Protein AF-A0A4Q2Z417-F1 (afdb_monomer)

Radius of gyration: 34.93 Å; Cα contacts (8 Å, |Δi|>4): 39; chains: 1; bounding box: 68×32×87 Å

Solvent-accessible surface area (backbone atoms only — not comparable to full-atom values): 8819 Å² total; per-residue (Å²): 134,80,89,73,55,73,67,58,52,53,51,51,39,47,51,50,49,53,50,52,53,52,53,34,52,73,72,67,52,80,53,69,66,56,58,48,51,62,69,72,38,91,69,53,49,65,62,57,52,52,52,48,53,50,53,50,52,54,51,51,55,51,51,53,53,52,52,53,52,49,50,54,51,52,52,52,50,52,52,52,50,52,50,52,50,52,50,51,50,54,50,51,54,50,30,58,76,67,73,44,64,61,49,82,52,100,90,49,74,51,65,72,74,81,74,76,83,77,84,79,77,89,47,76,87,77,53,64,71,92,74,62,80,87,78,79,75,68,78,77,75,76,119

Sequence (143 aa):
MGYENPKEDMMQEAEGVGTLLQNLAAMGITCPELIQASIESETNFVEIVEAQLKAAGEVEAMIDGLDEYTKSLGERKKRFKKMVDQIREGIAEALARAEKKSLVTAFGTVSTGKAAARLNVVSESNVPEQYFGMTLNTDELKR

Structure (mmCIF, N/CA/C/O backbone):
data_AF-A0A4Q2Z417-F1
#
_entry.id   AF-A0A4Q2Z417-F1
#
loop_
_atom_site.group_PDB
_atom_site.id
_atom_site.type_symbol
_atom_site.label_atom_id
_atom_site.label_alt_id
_atom_site.label_comp_id
_atom_site.label_asym_id
_atom_site.label_entity_id
_atom_site.label_seq_id
_atom_site.pdbx_PDB_ins_code
_atom_site.Cartn_x
_atom_site.Cartn_y
_atom_site.Cartn_z
_atom_site.occupancy
_atom_site.B_iso_or_equiv
_atom_site.auth_seq_id
_atom_site.auth_comp_id
_atom_site.auth_asym_id
_atom_site.auth_atom_id
_atom_site.pdbx_PDB_model_num
ATOM 1 N N . MET A 1 1 ? -32.738 17.679 40.861 1.00 42.41 1 MET A N 1
ATOM 2 C CA . MET A 1 1 ? -33.347 17.015 39.692 1.00 42.41 1 MET A CA 1
ATOM 3 C C . MET A 1 1 ? -32.798 15.601 39.727 1.00 42.41 1 MET A C 1
ATOM 5 O O . MET A 1 1 ? -31.587 15.499 39.699 1.00 42.41 1 MET A O 1
ATOM 9 N N . GLY A 1 2 ? -33.655 14.600 39.972 1.00 45.81 2 GLY A N 1
ATOM 10 C CA . GLY A 1 2 ? -33.330 13.162 40.002 1.00 45.81 2 GLY A CA 1
ATOM 11 C C . GLY A 1 2 ? -32.292 12.714 41.035 1.00 45.81 2 GLY A C 1
ATOM 12 O O . GLY A 1 2 ? -31.108 12.731 40.745 1.00 45.81 2 GLY A O 1
ATOM 13 N N . TYR A 1 3 ? -32.720 12.276 42.223 1.00 46.12 3 TYR A N 1
ATOM 14 C CA . TYR A 1 3 ? -31.901 11.323 42.980 1.00 46.12 3 TYR A CA 1
ATOM 15 C C . TYR A 1 3 ? -32.164 9.954 42.350 1.00 46.12 3 TYR A C 1
ATOM 17 O O . TYR A 1 3 ? -33.141 9.296 42.707 1.00 46.12 3 TYR A O 1
ATOM 25 N N . GLU A 1 4 ? -31.372 9.602 41.339 1.00 58.03 4 GLU A N 1
ATOM 26 C CA . GLU A 1 4 ? -31.320 8.241 40.804 1.00 58.03 4 GLU A CA 1
ATOM 27 C C . GLU A 1 4 ? -30.851 7.300 41.921 1.00 58.03 4 GLU A C 1
ATOM 29 O O . GLU A 1 4 ? -30.067 7.666 42.802 1.00 58.03 4 GLU A O 1
ATOM 34 N N . ASN A 1 5 ? -31.478 6.130 41.992 1.00 66.50 5 ASN A N 1
ATOM 35 C CA . ASN A 1 5 ? -31.298 5.185 43.079 1.00 66.50 5 ASN A CA 1
ATOM 36 C C . ASN A 1 5 ? -29.904 4.547 42.942 1.00 66.50 5 ASN A C 1
ATOM 38 O O . ASN A 1 5 ? -29.694 3.804 41.986 1.00 66.50 5 ASN A O 1
ATOM 42 N N . PRO A 1 6 ? -28.970 4.740 43.894 1.00 64.44 6 PRO A N 1
ATOM 43 C CA . PRO A 1 6 ? -27.571 4.321 43.735 1.00 64.44 6 PRO A CA 1
ATOM 44 C C . PRO A 1 6 ? -27.386 2.824 43.451 1.00 64.44 6 PRO A C 1
ATOM 46 O O . PRO A 1 6 ? -26.374 2.405 42.905 1.00 64.44 6 PRO A O 1
ATOM 49 N N . LYS A 1 7 ? -28.364 1.996 43.838 1.00 62.72 7 LYS A N 1
ATOM 50 C CA . LYS A 1 7 ? -28.358 0.555 43.566 1.00 62.72 7 LYS A CA 1
ATOM 51 C C . LYS A 1 7 ? -28.775 0.204 42.140 1.00 62.72 7 LYS A C 1
ATOM 53 O O . LYS A 1 7 ? -28.323 -0.818 41.643 1.00 62.72 7 LYS A O 1
ATOM 58 N N . GLU A 1 8 ? -29.651 0.994 41.522 1.00 68.75 8 GLU A N 1
ATOM 59 C CA . GLU A 1 8 ? -30.052 0.789 40.125 1.00 68.75 8 GLU A CA 1
ATOM 60 C C . GLU A 1 8 ? -28.913 1.188 39.182 1.00 68.75 8 GLU A C 1
ATOM 62 O O . GLU A 1 8 ? -28.611 0.412 38.281 1.00 68.75 8 GLU A O 1
ATOM 67 N N . ASP A 1 9 ? -28.209 2.293 39.457 1.00 70.31 9 ASP A N 1
ATOM 68 C CA . ASP A 1 9 ? -27.035 2.720 38.676 1.00 70.31 9 ASP A CA 1
ATOM 69 C C . ASP A 1 9 ? -25.914 1.677 38.712 1.00 70.31 9 ASP A C 1
ATOM 71 O O . ASP A 1 9 ? -25.438 1.242 37.668 1.00 70.31 9 ASP A O 1
ATOM 75 N N . MET A 1 10 ? -25.558 1.175 39.900 1.00 71.00 10 MET A N 1
ATOM 76 C CA . MET A 1 10 ? -24.546 0.117 40.026 1.00 71.00 10 MET A CA 1
ATOM 77 C C . MET A 1 10 ? -24.934 -1.169 39.279 1.00 71.00 10 MET A C 1
ATOM 79 O O . MET A 1 10 ? -24.071 -1.857 38.735 1.00 71.00 10 MET A O 1
ATOM 83 N N . MET A 1 11 ? -26.224 -1.522 39.256 1.00 74.44 11 MET A N 1
ATOM 84 C CA . MET A 1 11 ? -26.695 -2.719 38.554 1.00 74.44 11 MET A CA 1
ATOM 85 C C . MET A 1 11 ? -26.641 -2.530 37.032 1.00 74.44 11 MET A C 1
ATOM 87 O O . MET A 1 11 ? -26.231 -3.444 36.319 1.00 74.44 11 MET A O 1
ATOM 91 N N . GLN A 1 12 ? -26.990 -1.336 36.541 1.00 77.38 12 GLN A N 1
ATOM 92 C CA . GLN A 1 12 ? -26.888 -0.977 35.123 1.00 77.38 12 GLN A CA 1
ATOM 93 C C . GLN A 1 12 ? -25.432 -0.905 34.648 1.00 77.38 12 GLN A C 1
ATOM 95 O O . GLN A 1 12 ? -25.108 -1.402 33.570 1.00 77.38 12 GLN A O 1
ATOM 100 N N . GLU A 1 13 ? -24.537 -0.342 35.459 1.00 76.12 13 GLU A N 1
ATOM 101 C CA . GLU A 1 13 ? -23.099 -0.303 35.185 1.00 76.12 13 GLU A CA 1
ATOM 102 C C . GLU A 1 13 ? -22.501 -1.715 35.113 1.00 76.12 13 GLU A C 1
ATOM 104 O O . GLU A 1 13 ? -21.766 -2.027 34.172 1.00 76.12 13 GLU A O 1
ATOM 109 N N . ALA A 1 14 ? -22.882 -2.607 36.035 1.00 73.94 14 ALA A N 1
ATOM 110 C CA . ALA A 1 14 ? -22.472 -4.012 36.014 1.00 73.94 14 ALA A CA 1
ATOM 111 C C . ALA A 1 14 ? -22.937 -4.741 34.739 1.00 73.94 14 ALA A C 1
ATOM 113 O O . ALA A 1 14 ? -22.156 -5.459 34.104 1.00 73.94 14 ALA A O 1
ATOM 114 N N . GLU A 1 15 ? -24.195 -4.542 34.333 1.00 78.38 15 GLU A N 1
ATOM 115 C CA . GLU A 1 15 ? -24.737 -5.088 33.082 1.00 78.38 15 GLU A CA 1
ATOM 116 C C . GLU A 1 15 ? -24.009 -4.526 31.849 1.00 78.38 15 GLU A C 1
ATOM 118 O O . GLU A 1 15 ? -23.720 -5.264 30.897 1.00 78.38 15 GLU A O 1
ATOM 123 N N . GLY A 1 16 ? -23.646 -3.241 31.880 1.00 78.62 16 GLY A N 1
ATOM 124 C CA . GLY A 1 16 ? -22.867 -2.571 30.841 1.00 78.62 16 GLY A CA 1
ATOM 125 C C . GLY A 1 16 ? -21.474 -3.177 30.657 1.00 78.62 16 GLY A C 1
ATOM 126 O O . GLY A 1 16 ? -21.095 -3.513 29.531 1.00 78.62 16 GLY A O 1
ATOM 127 N N . VAL A 1 17 ? -20.732 -3.393 31.750 1.00 76.38 17 VAL A N 1
ATOM 128 C CA . VAL A 1 17 ? -19.421 -4.072 31.718 1.00 76.38 17 VAL A CA 1
ATOM 129 C C . VAL A 1 17 ? -19.562 -5.503 31.199 1.00 76.38 17 VAL A C 1
ATOM 131 O O . VAL A 1 17 ? -18.798 -5.926 30.329 1.00 76.38 17 VAL A O 1
ATOM 134 N N . GLY A 1 18 ? -20.559 -6.249 31.686 1.00 76.19 18 GLY A N 1
ATOM 135 C CA . GLY A 1 18 ? -20.809 -7.620 31.239 1.00 76.19 18 GLY A CA 1
ATOM 136 C C . GLY A 1 18 ? -21.061 -7.703 29.731 1.00 76.19 18 GLY A C 1
ATOM 137 O O . GLY A 1 18 ? -20.489 -8.553 29.046 1.00 76.19 18 GLY A O 1
ATOM 138 N N . THR A 1 19 ? -21.853 -6.772 29.199 1.00 84.19 19 THR A N 1
ATOM 139 C CA . THR A 1 19 ? -22.135 -6.662 27.761 1.00 84.19 19 THR A CA 1
ATOM 140 C C . THR A 1 19 ? -20.878 -6.302 26.966 1.00 84.19 19 THR A C 1
ATOM 142 O O . THR A 1 19 ? -20.613 -6.896 25.920 1.00 84.19 19 THR A O 1
ATOM 145 N N . LEU A 1 20 ? -20.063 -5.368 27.467 1.00 79.06 20 LEU A N 1
ATOM 146 C CA . LEU A 1 20 ? -18.796 -4.983 26.845 1.00 79.06 20 LEU A CA 1
ATOM 147 C C . LEU A 1 20 ? -17.839 -6.178 26.738 1.00 79.06 20 LEU A C 1
ATOM 149 O O . LEU A 1 20 ? -17.322 -6.453 25.656 1.00 79.06 20 LEU A O 1
ATOM 153 N N . LEU A 1 21 ? -17.651 -6.929 27.825 1.00 78.69 21 LEU A N 1
ATOM 154 C CA . LEU A 1 21 ? -16.771 -8.099 27.850 1.00 78.69 21 LEU A CA 1
ATOM 155 C C . LEU A 1 21 ? -17.252 -9.208 26.906 1.00 78.69 21 LEU A C 1
ATOM 157 O O . LEU A 1 21 ? -16.441 -9.799 26.192 1.00 78.69 21 LEU A O 1
ATOM 161 N N . GLN A 1 22 ? -18.562 -9.469 26.853 1.00 82.69 22 GLN A N 1
ATOM 162 C CA . GLN A 1 22 ? -19.136 -10.432 25.907 1.00 82.69 22 GLN A CA 1
ATOM 163 C C . GLN A 1 22 ? -18.899 -10.013 24.453 1.00 82.69 22 GLN A C 1
ATOM 165 O O . GLN A 1 22 ? -18.515 -10.843 23.628 1.00 82.69 22 GLN A O 1
ATOM 170 N N . ASN A 1 23 ? -19.075 -8.727 24.146 1.00 83.69 23 ASN A N 1
ATOM 171 C CA . ASN A 1 23 ? -18.836 -8.192 22.809 1.00 83.69 23 ASN A CA 1
ATOM 172 C C . ASN A 1 23 ? -17.357 -8.294 22.411 1.00 83.69 23 ASN A C 1
ATOM 174 O O . ASN A 1 23 ? -17.054 -8.722 21.298 1.00 83.69 23 ASN A O 1
ATOM 178 N N . LEU A 1 24 ? -16.433 -7.968 23.320 1.00 79.56 24 LEU A N 1
ATOM 179 C CA . LEU A 1 24 ? -14.993 -8.099 23.078 1.00 79.56 24 LEU A CA 1
ATOM 180 C C . LEU A 1 24 ? -14.585 -9.562 22.853 1.00 79.56 24 LEU A C 1
ATOM 182 O O . LEU A 1 24 ? -13.867 -9.864 21.896 1.00 79.56 24 LEU A O 1
ATOM 186 N N . ALA A 1 25 ? -15.113 -10.484 23.662 1.00 79.06 25 ALA A N 1
ATOM 187 C CA . ALA A 1 25 ? -14.886 -11.916 23.491 1.00 79.06 25 ALA A CA 1
ATOM 188 C C . ALA A 1 25 ? -15.429 -12.431 22.145 1.00 79.06 25 ALA A C 1
ATOM 190 O O . ALA A 1 25 ? -14.755 -13.207 21.468 1.00 79.06 25 ALA A O 1
ATOM 191 N N . ALA A 1 26 ? -16.607 -11.964 21.715 1.00 83.12 26 ALA A N 1
ATOM 192 C CA . ALA A 1 26 ? -17.188 -12.315 20.418 1.00 83.12 26 ALA A CA 1
ATOM 193 C C . ALA A 1 26 ? -16.352 -11.805 19.228 1.00 83.12 26 ALA A C 1
ATOM 195 O O . ALA A 1 26 ? -16.315 -12.450 18.181 1.00 83.12 26 ALA A O 1
ATOM 196 N N . MET A 1 27 ? -15.646 -10.683 19.394 1.00 79.88 27 MET A N 1
ATOM 197 C CA . MET A 1 27 ? -14.702 -10.150 18.402 1.00 79.88 27 MET A CA 1
ATOM 198 C C . MET A 1 27 ? -13.325 -10.835 18.447 1.00 79.88 27 MET A C 1
ATOM 200 O O . MET A 1 27 ? -12.451 -10.502 17.649 1.00 79.88 27 MET A O 1
ATOM 204 N N . GLY A 1 28 ? -13.115 -11.793 19.359 1.00 76.25 28 GLY A N 1
ATOM 205 C CA . GLY A 1 28 ? -11.831 -12.471 19.550 1.00 76.25 28 GLY A CA 1
ATOM 206 C C . GLY A 1 28 ? -10.762 -11.594 20.209 1.00 76.25 28 GLY A C 1
ATOM 207 O O . GLY A 1 28 ? -9.585 -11.951 20.197 1.00 76.25 28 GLY A O 1
ATOM 208 N N . ILE A 1 29 ? -11.155 -10.455 20.785 1.00 71.88 29 ILE A N 1
ATOM 209 C CA . ILE A 1 29 ? -10.265 -9.547 21.504 1.00 71.88 29 ILE A CA 1
ATOM 210 C C . ILE A 1 29 ? -10.164 -10.059 22.942 1.00 71.88 29 ILE A C 1
ATOM 212 O O . ILE A 1 29 ? -10.943 -9.694 23.820 1.00 71.88 29 ILE A O 1
ATOM 216 N N . THR A 1 30 ? -9.217 -10.961 23.183 1.00 62.75 30 THR A N 1
ATOM 217 C CA . THR A 1 30 ? -8.866 -11.396 24.537 1.00 62.75 30 THR A CA 1
ATOM 218 C C . THR A 1 30 ? -7.791 -10.465 25.078 1.00 62.75 30 THR A C 1
ATOM 220 O O . THR A 1 30 ? -6.617 -10.663 24.778 1.00 62.75 30 THR A O 1
ATOM 223 N N . CYS A 1 31 ? -8.181 -9.450 25.846 1.00 60.97 31 CYS A N 1
ATOM 224 C CA . CYS A 1 31 ? -7.251 -8.615 26.608 1.00 60.97 31 CYS A CA 1
ATOM 225 C C . CYS A 1 31 ? -7.176 -9.152 28.045 1.00 60.97 31 CYS A C 1
ATOM 227 O O . CYS A 1 31 ? -8.115 -8.935 28.819 1.00 60.97 31 CYS A O 1
ATOM 229 N N . PRO A 1 32 ? -6.103 -9.871 28.423 1.00 64.94 32 PRO A N 1
ATOM 230 C CA . PRO A 1 32 ? -5.939 -10.388 29.778 1.00 64.94 32 PRO A CA 1
ATOM 231 C C . PRO A 1 32 ? -5.954 -9.269 30.826 1.00 64.94 32 PRO A C 1
ATOM 233 O O . PRO A 1 32 ? -6.488 -9.464 31.914 1.00 64.94 32 PRO A O 1
ATOM 236 N N . GLU A 1 33 ? -5.444 -8.083 30.479 1.00 63.66 33 GLU A N 1
ATOM 237 C CA . GLU A 1 33 ? -5.426 -6.915 31.362 1.00 63.66 33 GLU A CA 1
ATOM 238 C C . GLU A 1 33 ? -6.838 -6.404 31.686 1.00 63.66 33 GLU A C 1
ATOM 240 O O . GLU A 1 33 ? -7.085 -5.972 32.809 1.00 63.66 33 GLU A O 1
ATOM 245 N N . LEU A 1 34 ? -7.787 -6.504 30.745 1.00 61.62 34 LEU A N 1
ATOM 246 C CA . LEU A 1 34 ? -9.183 -6.101 30.965 1.00 61.62 34 LEU A CA 1
ATOM 247 C C . LEU A 1 34 ? -9.910 -7.076 31.880 1.00 61.62 34 LEU A C 1
ATOM 249 O O . LEU A 1 34 ? -10.650 -6.652 32.762 1.00 61.62 34 LEU A O 1
ATOM 253 N N . ILE A 1 35 ? -9.686 -8.377 31.696 1.00 63.62 35 ILE A N 1
ATOM 254 C CA . ILE A 1 35 ? -10.259 -9.403 32.573 1.00 63.62 35 ILE A CA 1
ATOM 255 C C . ILE A 1 35 ? -9.732 -9.197 33.997 1.00 63.62 35 ILE A C 1
ATOM 257 O O . ILE A 1 35 ? -10.511 -9.237 34.943 1.00 63.62 35 ILE A O 1
ATOM 261 N N . GLN A 1 36 ? -8.441 -8.891 34.144 1.00 63.28 36 GLN A N 1
ATOM 262 C CA . GLN A 1 36 ? -7.826 -8.611 35.439 1.00 63.28 36 GLN A CA 1
ATOM 263 C C . GLN A 1 36 ? -8.391 -7.334 36.087 1.00 63.28 36 GLN A C 1
ATOM 265 O O . GLN A 1 36 ? -8.789 -7.372 37.248 1.00 63.28 36 GLN A O 1
ATOM 270 N N . ALA A 1 37 ? -8.509 -6.236 35.329 1.00 59.88 37 ALA A N 1
ATOM 271 C CA . ALA A 1 37 ? -9.079 -4.975 35.812 1.00 59.88 37 ALA A CA 1
ATOM 272 C C . ALA A 1 37 ? -10.561 -5.111 36.210 1.00 59.88 37 ALA A C 1
ATOM 274 O O . ALA A 1 37 ? -10.987 -4.532 37.203 1.00 59.88 37 ALA A O 1
ATOM 275 N N . SER A 1 38 ? -11.324 -5.933 35.481 1.00 60.59 38 SER A N 1
ATOM 276 C CA . SER A 1 38 ? -12.729 -6.246 35.790 1.00 60.59 38 SER A CA 1
ATOM 277 C C . SER A 1 38 ? -12.893 -7.106 37.049 1.00 60.59 38 SER A C 1
ATOM 279 O O . SER A 1 38 ? -13.964 -7.113 37.647 1.00 60.59 38 SER A O 1
ATOM 281 N N . ILE A 1 39 ? -11.866 -7.881 37.414 1.00 60.16 39 ILE A N 1
ATOM 282 C CA . ILE A 1 39 ? -11.859 -8.750 38.600 1.00 60.16 39 ILE A CA 1
ATOM 283 C C . ILE A 1 39 ? -11.380 -7.985 39.845 1.00 60.16 39 ILE A C 1
ATOM 285 O O . ILE A 1 39 ? -11.869 -8.256 40.939 1.00 60.16 39 ILE A O 1
ATOM 289 N N . GLU A 1 40 ? -10.424 -7.060 39.700 1.00 58.62 40 GLU A N 1
ATOM 290 C CA . GLU A 1 40 ? -9.862 -6.275 40.815 1.00 58.62 40 GLU A CA 1
ATOM 291 C C . GLU A 1 40 ? -10.680 -5.028 41.171 1.00 58.62 40 GLU A C 1
ATOM 293 O O . GLU A 1 40 ? -10.746 -4.661 42.345 1.00 58.62 40 GLU A O 1
ATOM 298 N N . SER A 1 41 ? -11.308 -4.379 40.188 1.00 54.16 41 SER A N 1
ATOM 299 C CA . SER A 1 41 ? -12.229 -3.267 40.419 1.00 54.16 41 SER A CA 1
ATOM 300 C C . SER A 1 41 ? -13.617 -3.869 40.598 1.00 54.16 41 SER A C 1
ATOM 302 O O . SER A 1 41 ? -14.190 -4.387 39.640 1.00 54.16 41 SER A O 1
ATOM 304 N N . GLU A 1 42 ? -14.161 -3.857 41.818 1.00 56.47 42 GLU A N 1
ATOM 305 C CA . GLU A 1 42 ? -15.584 -4.130 42.050 1.00 56.47 42 GLU A CA 1
ATOM 306 C C . GLU A 1 42 ? -16.421 -3.059 41.318 1.00 56.47 42 GLU A C 1
ATOM 308 O O . GLU A 1 42 ? -16.955 -2.133 41.914 1.00 56.47 42 GLU A O 1
ATOM 313 N N . THR A 1 43 ? -16.563 -3.212 40.002 1.00 61.84 43 THR A N 1
ATOM 314 C CA . THR A 1 43 ? -17.502 -2.500 39.131 1.00 61.84 43 THR A CA 1
ATOM 315 C C . THR A 1 43 ? -17.313 -0.979 39.020 1.00 61.84 43 THR A C 1
ATOM 317 O O . THR A 1 43 ? -18.289 -0.245 39.113 1.00 61.84 43 THR A O 1
ATOM 320 N N . ASN A 1 44 ? -16.108 -0.461 38.745 1.00 72.12 44 ASN A N 1
ATOM 321 C CA . ASN A 1 44 ? -16.009 0.912 38.226 1.00 72.12 44 ASN A CA 1
ATOM 322 C C . ASN A 1 44 ? -16.105 0.908 36.690 1.00 72.12 44 ASN A C 1
ATOM 324 O O . ASN A 1 44 ? -15.104 0.792 35.980 1.00 72.12 44 ASN A O 1
ATOM 328 N N . PHE A 1 45 ? -17.333 1.012 36.168 1.00 72.25 45 PHE A N 1
ATOM 329 C CA . PHE A 1 45 ? -17.615 1.056 34.725 1.00 72.25 45 PHE A CA 1
ATOM 330 C C . PHE A 1 45 ? -16.778 2.120 34.001 1.00 72.25 45 PHE A C 1
ATOM 332 O O . PHE A 1 45 ? -16.287 1.877 32.897 1.00 72.25 45 PHE A O 1
ATOM 339 N N . VAL A 1 46 ? -16.548 3.266 34.648 1.00 79.38 46 VAL A N 1
ATOM 340 C CA . VAL A 1 46 ? -15.762 4.370 34.087 1.00 79.38 46 VAL A CA 1
ATOM 341 C C . VAL A 1 46 ? -14.308 3.957 33.854 1.00 79.38 46 VAL A C 1
ATOM 34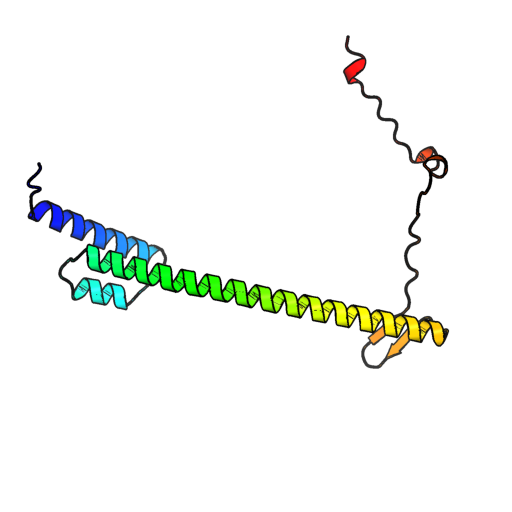3 O O . VAL A 1 46 ? -13.794 4.175 32.762 1.00 79.38 46 VAL A O 1
ATOM 346 N N . GLU A 1 47 ? -13.665 3.289 34.816 1.00 75.19 47 GLU A N 1
ATOM 347 C CA . GLU A 1 47 ? -12.266 2.84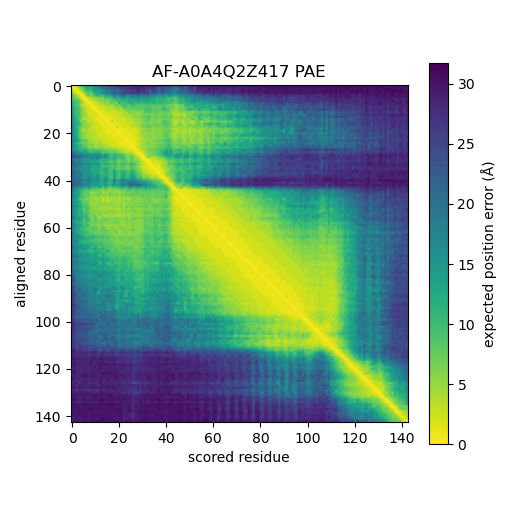1 34.688 1.00 75.19 47 GLU A CA 1
ATOM 348 C C . GLU A 1 47 ? -12.082 1.847 33.534 1.00 75.19 47 GLU A C 1
ATOM 350 O O . GLU A 1 47 ? -11.104 1.921 32.787 1.00 75.19 47 GLU A O 1
ATOM 355 N N . ILE A 1 48 ? -13.040 0.933 33.353 1.00 75.75 48 ILE A N 1
ATOM 356 C CA . ILE A 1 48 ? -12.995 -0.069 32.279 1.00 75.75 48 ILE A CA 1
ATOM 357 C C . ILE A 1 48 ? -13.169 0.601 30.912 1.00 75.75 48 ILE A C 1
ATOM 359 O O . ILE A 1 48 ? -12.441 0.289 29.966 1.00 75.75 48 ILE A O 1
ATOM 363 N N . VAL A 1 49 ? -14.102 1.549 30.799 1.00 81.31 49 VAL A N 1
ATOM 364 C CA . VAL A 1 49 ? -14.309 2.315 29.562 1.00 81.31 49 VAL A CA 1
ATOM 365 C C . VAL A 1 49 ? -13.095 3.194 29.248 1.00 81.31 49 VAL A C 1
ATOM 367 O O . VAL A 1 49 ? -12.665 3.238 28.096 1.00 81.31 49 VAL A O 1
ATOM 370 N N . GLU A 1 50 ? -12.494 3.844 30.245 1.00 82.88 50 GLU A N 1
ATOM 371 C CA . GLU A 1 50 ? -11.267 4.633 30.076 1.00 82.88 50 GLU A CA 1
ATOM 372 C C . GLU A 1 50 ? -10.092 3.772 29.601 1.00 82.88 50 GLU A C 1
ATOM 374 O O . GLU A 1 50 ? -9.381 4.155 28.665 1.00 82.88 50 GLU A O 1
ATOM 379 N N . ALA A 1 51 ? -9.912 2.583 30.184 1.00 80.19 51 ALA A N 1
ATOM 380 C CA . ALA A 1 51 ? -8.897 1.632 29.743 1.00 80.19 51 ALA A CA 1
ATOM 381 C C . ALA A 1 51 ? -9.121 1.206 28.282 1.00 80.19 51 ALA A C 1
ATOM 383 O O . ALA A 1 51 ? -8.168 1.162 27.500 1.00 80.19 51 ALA A O 1
ATOM 384 N N . GLN A 1 52 ? -10.375 0.964 27.885 1.00 79.25 52 GLN A N 1
ATOM 385 C CA . GLN A 1 52 ? -10.719 0.594 26.513 1.00 79.25 52 GLN A CA 1
ATOM 386 C C . GLN A 1 52 ? -10.482 1.739 25.521 1.00 79.25 52 GLN A C 1
ATOM 388 O O . GLN A 1 52 ? -9.962 1.508 24.429 1.00 79.25 52 GLN A O 1
ATOM 393 N N . LEU A 1 53 ? -10.830 2.974 25.891 1.00 86.19 53 LEU A N 1
ATOM 394 C CA . LEU A 1 53 ? -10.569 4.162 25.074 1.00 86.19 53 LEU A CA 1
ATOM 395 C C . LEU A 1 53 ? -9.069 4.385 24.884 1.00 86.19 53 LEU A C 1
ATOM 397 O O . LEU A 1 53 ? -8.622 4.671 23.773 1.00 86.19 53 LEU A O 1
ATOM 401 N N . LYS A 1 54 ? -8.281 4.202 25.947 1.00 84.75 54 LYS A N 1
ATOM 402 C CA . LYS A 1 54 ? -6.824 4.279 25.867 1.00 84.75 54 LYS A CA 1
ATOM 403 C C . LYS A 1 54 ? -6.261 3.207 24.932 1.00 84.75 54 LYS A C 1
ATOM 405 O O . LYS A 1 54 ? -5.474 3.539 24.050 1.00 84.75 54 LYS A O 1
ATOM 410 N N . ALA A 1 55 ? -6.695 1.955 25.080 1.00 83.12 55 ALA A N 1
ATOM 411 C CA . ALA A 1 55 ? -6.259 0.856 24.221 1.00 83.12 55 ALA A CA 1
ATOM 412 C C . ALA A 1 55 ? -6.626 1.097 22.745 1.00 83.12 55 ALA A C 1
ATOM 414 O O . ALA A 1 55 ? -5.810 0.855 21.857 1.00 83.12 55 ALA A O 1
ATOM 415 N N . ALA A 1 56 ? -7.823 1.627 22.474 1.00 87.56 56 ALA A N 1
ATOM 416 C CA . ALA A 1 56 ? -8.234 2.005 21.124 1.00 87.56 56 ALA A CA 1
ATOM 417 C C . ALA A 1 56 ? -7.311 3.084 20.534 1.00 87.56 56 ALA A C 1
ATOM 419 O O . ALA A 1 56 ? -6.804 2.905 19.429 1.00 87.56 56 ALA A O 1
ATOM 420 N N . GLY A 1 57 ? -7.017 4.143 21.295 1.00 91.44 57 GLY A N 1
ATOM 421 C CA . GLY A 1 57 ? -6.109 5.206 20.855 1.00 91.44 57 GLY A CA 1
ATOM 422 C C . GLY A 1 57 ? -4.676 4.723 20.600 1.00 91.44 57 GLY A C 1
ATOM 423 O O . GLY A 1 57 ? -4.036 5.156 19.644 1.00 91.44 57 GLY A O 1
ATOM 424 N N . GLU A 1 58 ? -4.167 3.788 21.407 1.00 89.69 58 GLU A N 1
ATOM 425 C CA . GLU A 1 58 ? -2.858 3.160 21.176 1.00 89.69 58 GLU A CA 1
ATOM 426 C C . GLU A 1 58 ? -2.830 2.366 19.861 1.00 89.69 58 GLU A C 1
ATOM 428 O O . GLU A 1 58 ? -1.864 2.456 19.098 1.00 89.69 58 GLU A O 1
ATOM 433 N N . VAL A 1 59 ? -3.898 1.620 19.564 1.00 91.81 59 VAL A N 1
ATOM 434 C CA . VAL A 1 59 ? -4.027 0.872 18.306 1.00 91.81 59 VAL A CA 1
ATOM 435 C C . VAL A 1 59 ? -4.155 1.808 17.106 1.00 91.81 59 VAL A C 1
ATOM 437 O O . VAL A 1 59 ? -3.485 1.583 16.100 1.00 91.81 59 VAL A O 1
ATOM 440 N N . GLU A 1 60 ? -4.946 2.876 17.207 1.00 95.81 60 GLU A N 1
ATOM 441 C CA . GLU A 1 60 ? -5.062 3.898 16.159 1.00 95.81 60 GLU A CA 1
ATOM 442 C C . GLU A 1 60 ? -3.706 4.548 15.853 1.00 95.81 60 GLU A C 1
ATOM 444 O O . GLU A 1 60 ? -3.298 4.610 14.694 1.00 95.81 60 GLU A O 1
ATOM 449 N N . ALA A 1 61 ? -2.940 4.918 16.883 1.00 95.88 61 ALA A N 1
ATOM 450 C CA . ALA A 1 61 ? -1.600 5.473 16.703 1.00 95.88 61 ALA A CA 1
ATOM 451 C C . ALA A 1 61 ? -0.639 4.486 16.008 1.00 95.88 61 ALA A C 1
ATOM 453 O O . ALA A 1 61 ? 0.187 4.886 15.182 1.00 95.88 61 ALA A O 1
ATOM 454 N N . MET A 1 62 ? -0.742 3.185 16.311 1.00 94.25 62 MET A N 1
ATOM 455 C CA . MET A 1 62 ? 0.028 2.150 15.614 1.00 94.25 62 MET A CA 1
ATOM 456 C C . MET A 1 62 ? -0.381 2.017 14.142 1.00 94.25 62 MET A C 1
ATOM 458 O O . MET A 1 62 ? 0.494 1.872 13.285 1.00 94.25 62 MET A O 1
ATOM 462 N N . ILE A 1 63 ? -1.681 2.084 13.839 1.00 95.94 63 ILE A N 1
ATOM 463 C CA . ILE A 1 63 ? -2.199 2.063 12.463 1.00 95.94 63 ILE A CA 1
ATOM 464 C C . ILE A 1 63 ? -1.633 3.246 11.672 1.00 9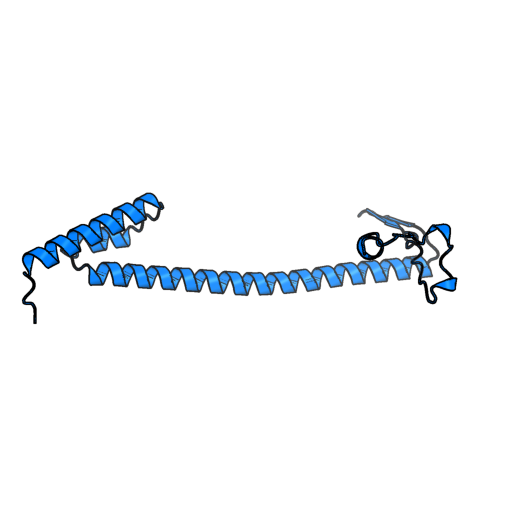5.94 63 ILE A C 1
ATOM 466 O O . ILE A 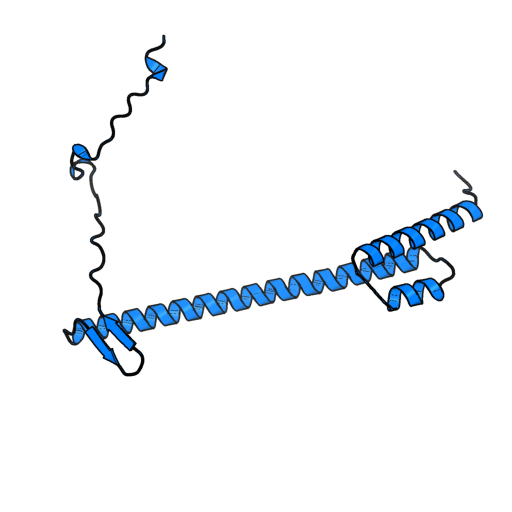1 63 ? -1.049 3.040 10.606 1.00 95.94 63 ILE A O 1
ATOM 470 N N . ASP A 1 64 ? -1.710 4.457 12.223 1.00 97.69 64 ASP A N 1
ATOM 471 C CA . ASP A 1 64 ? -1.196 5.666 11.574 1.00 97.69 64 ASP A CA 1
ATOM 472 C C . ASP A 1 64 ? 0.310 5.564 11.282 1.00 97.69 64 ASP A C 1
ATOM 474 O O . ASP A 1 64 ? 0.769 5.878 10.176 1.00 97.69 64 ASP A O 1
ATOM 478 N N . GLY A 1 65 ? 1.087 5.049 12.243 1.00 97.06 65 GLY A N 1
ATOM 479 C CA . GLY A 1 65 ? 2.520 4.816 12.066 1.00 97.06 65 GLY A CA 1
ATOM 480 C C . GLY A 1 65 ? 2.833 3.799 10.962 1.00 97.06 65 GLY A C 1
ATOM 481 O O . GLY A 1 65 ? 3.755 3.999 10.162 1.00 97.06 65 GLY A O 1
ATOM 482 N N . LEU A 1 66 ? 2.055 2.716 10.868 1.00 97.81 66 LEU A N 1
ATOM 483 C CA . LEU A 1 66 ? 2.195 1.716 9.805 1.00 97.81 66 LEU A CA 1
ATOM 484 C C . LEU A 1 66 ? 1.839 2.284 8.426 1.00 97.81 66 LEU A C 1
ATOM 486 O O . LEU A 1 66 ? 2.516 1.971 7.437 1.00 97.81 66 LEU A O 1
ATOM 490 N N . ASP A 1 67 ? 0.826 3.140 8.348 1.00 97.69 67 ASP A N 1
ATOM 491 C CA . ASP A 1 67 ? 0.419 3.798 7.110 1.00 97.69 67 ASP A CA 1
ATOM 492 C C . A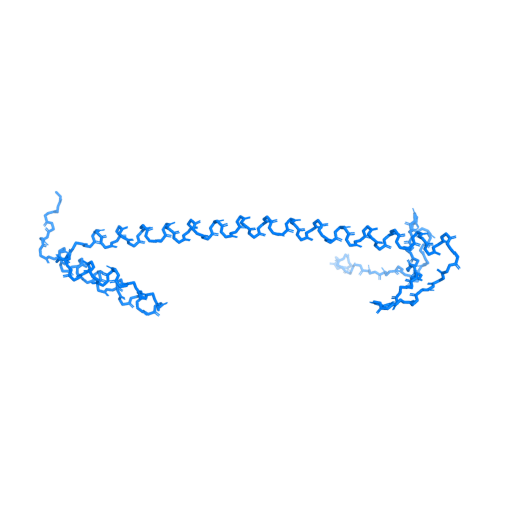SP A 1 67 ? 1.482 4.776 6.611 1.00 97.69 67 ASP A C 1
ATOM 494 O O . ASP A 1 67 ? 1.830 4.778 5.422 1.00 97.69 67 ASP A O 1
ATOM 498 N N . GLU A 1 68 ? 2.056 5.582 7.503 1.00 97.75 68 GLU A N 1
ATOM 499 C CA . GLU A 1 68 ? 3.168 6.470 7.167 1.00 97.75 68 GLU A CA 1
ATOM 500 C C . GLU A 1 68 ? 4.392 5.675 6.694 1.00 97.75 68 GLU A C 1
ATOM 502 O O . GLU A 1 68 ? 4.980 5.965 5.640 1.00 97.75 68 GLU A O 1
ATOM 507 N N . TYR A 1 69 ? 4.735 4.601 7.407 1.00 96.12 69 TYR A N 1
ATOM 508 C CA . TYR A 1 69 ? 5.844 3.740 7.020 1.00 96.12 69 TYR A CA 1
ATOM 509 C C . TYR A 1 69 ? 5.615 3.102 5.643 1.00 96.12 69 TYR A C 1
ATOM 511 O O . TYR A 1 69 ? 6.508 3.117 4.785 1.00 96.12 69 TYR A O 1
ATOM 519 N N . THR A 1 70 ? 4.402 2.622 5.374 1.00 96.75 70 THR A N 1
ATOM 520 C CA . THR A 1 70 ? 4.020 2.036 4.083 1.00 96.75 70 THR A CA 1
ATOM 521 C C . THR A 1 70 ? 4.102 3.058 2.950 1.00 96.75 70 THR A C 1
ATOM 523 O O . THR A 1 70 ? 4.613 2.734 1.871 1.00 96.75 70 THR A O 1
ATOM 526 N N . LYS A 1 71 ? 3.688 4.312 3.181 1.00 97.06 71 LYS A N 1
ATOM 527 C CA . LYS A 1 71 ? 3.867 5.408 2.213 1.00 97.06 71 LYS A CA 1
ATOM 528 C C . LYS A 1 71 ? 5.347 5.602 1.875 1.00 97.06 71 LYS A C 1
ATOM 530 O O . LYS A 1 71 ? 5.700 5.610 0.691 1.00 97.06 71 LYS A O 1
ATOM 535 N N . SER A 1 72 ? 6.223 5.641 2.882 1.00 96.25 72 SER A N 1
ATOM 536 C CA . SER A 1 72 ? 7.675 5.784 2.679 1.00 96.25 72 SER A CA 1
ATOM 537 C C . SER A 1 72 ? 8.272 4.632 1.848 1.00 96.25 72 SER A C 1
ATOM 539 O O . SER A 1 72 ? 9.078 4.843 0.930 1.00 96.25 72 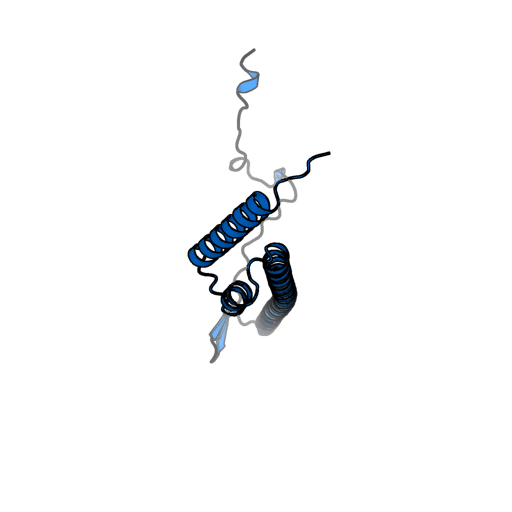SER A O 1
ATOM 541 N N . LEU A 1 73 ? 7.830 3.393 2.095 1.00 97.25 73 LEU A N 1
ATOM 542 C CA . LEU A 1 73 ? 8.223 2.225 1.306 1.00 97.25 73 LEU A CA 1
ATOM 543 C C . LEU A 1 73 ? 7.681 2.306 -0.126 1.00 97.25 73 LEU A C 1
ATOM 545 O O . LEU A 1 73 ? 8.388 1.956 -1.077 1.00 97.25 73 LEU A O 1
ATOM 549 N N . GLY A 1 74 ? 6.461 2.813 -0.303 1.00 97.75 74 GLY A N 1
ATOM 550 C CA . GLY A 1 74 ? 5.861 3.085 -1.606 1.00 97.75 74 GLY A CA 1
ATOM 551 C C . GLY A 1 74 ? 6.699 4.053 -2.443 1.00 97.75 74 GLY A C 1
ATOM 552 O O . GLY A 1 74 ? 6.951 3.800 -3.625 1.00 97.75 74 GLY A O 1
ATOM 553 N N . GLU A 1 75 ? 7.210 5.123 -1.840 1.00 96.81 75 GLU A N 1
ATOM 554 C CA . GLU A 1 75 ? 8.119 6.059 -2.507 1.00 96.81 75 GLU A CA 1
ATOM 555 C C . GLU A 1 75 ? 9.452 5.412 -2.884 1.00 96.81 75 GLU A C 1
ATOM 557 O O . GLU A 1 75 ? 9.928 5.575 -4.011 1.00 96.81 75 GLU A O 1
ATOM 562 N N . ARG A 1 76 ? 10.042 4.619 -1.981 1.00 96.19 76 ARG A N 1
ATOM 563 C CA . ARG A 1 76 ? 11.259 3.840 -2.271 1.00 96.19 76 ARG A CA 1
ATOM 564 C C . ARG A 1 76 ? 11.047 2.900 -3.455 1.00 96.19 76 ARG A C 1
ATOM 566 O O . ARG A 1 76 ? 11.866 2.872 -4.373 1.00 96.19 76 ARG A O 1
ATOM 573 N N . LYS A 1 77 ? 9.915 2.193 -3.489 1.00 96.94 77 LYS A N 1
ATOM 574 C CA . LYS A 1 77 ? 9.525 1.320 -4.604 1.00 96.94 77 LYS A CA 1
ATOM 575 C C . LYS A 1 77 ? 9.421 2.093 -5.920 1.00 96.94 77 LYS A C 1
ATOM 577 O O . LYS A 1 77 ? 9.907 1.607 -6.940 1.00 96.94 77 LYS A O 1
ATOM 582 N N . LYS A 1 78 ? 8.834 3.297 -5.918 1.00 97.19 78 LYS A N 1
ATOM 583 C CA . LYS A 1 78 ? 8.777 4.168 -7.109 1.00 97.19 78 LYS A CA 1
ATOM 584 C C . LYS A 1 78 ? 10.178 4.554 -7.596 1.00 97.19 78 LYS A C 1
ATOM 586 O O . LYS A 1 78 ? 10.434 4.474 -8.795 1.00 97.19 78 LYS A O 1
ATOM 591 N N . ARG A 1 79 ? 11.098 4.904 -6.687 1.00 96.56 79 ARG A N 1
ATOM 592 C CA . ARG A 1 79 ? 12.496 5.212 -7.046 1.00 96.56 79 ARG A CA 1
ATOM 593 C C . ARG A 1 79 ? 13.200 4.020 -7.689 1.00 96.56 79 ARG A C 1
ATOM 595 O O . ARG A 1 79 ? 13.823 4.185 -8.731 1.00 96.56 79 ARG A O 1
ATOM 602 N N . PHE A 1 80 ? 13.047 2.820 -7.129 1.00 97.12 80 PHE A N 1
ATOM 603 C CA . PHE A 1 80 ? 13.641 1.617 -7.717 1.00 97.12 80 PHE A CA 1
ATOM 604 C C . PHE A 1 80 ? 13.046 1.263 -9.079 1.00 97.12 80 PHE A C 1
ATOM 606 O O . PHE A 1 80 ? 13.795 0.886 -9.974 1.00 97.12 80 PHE A O 1
ATOM 613 N N . LYS A 1 81 ? 11.733 1.444 -9.280 1.00 96.69 81 LYS A N 1
ATOM 614 C CA . LYS A 1 81 ? 11.126 1.297 -10.612 1.00 96.69 81 LYS A CA 1
ATOM 615 C C . LYS A 1 81 ? 11.758 2.254 -11.623 1.00 96.69 81 LYS A C 1
ATOM 617 O O . LYS A 1 81 ? 12.225 1.801 -12.659 1.00 96.69 81 LYS A O 1
ATOM 622 N N . LYS A 1 82 ? 11.867 3.540 -11.273 1.00 96.06 82 LYS A N 1
ATOM 623 C CA . LYS A 1 82 ? 12.510 4.544 -12.131 1.00 96.06 82 LYS A CA 1
ATOM 624 C C . LYS A 1 82 ? 13.960 4.176 -12.456 1.00 96.06 82 LYS A C 1
ATOM 626 O O . LYS A 1 82 ? 14.376 4.310 -13.597 1.00 96.06 82 LYS A O 1
ATOM 631 N N . MET A 1 83 ? 14.709 3.676 -11.476 1.00 95.81 83 MET A N 1
ATOM 632 C CA . MET A 1 83 ? 16.087 3.225 -11.682 1.00 95.81 83 MET A CA 1
ATOM 633 C C . MET A 1 83 ? 16.166 2.036 -12.651 1.00 95.81 83 MET A C 1
ATOM 635 O O . MET A 1 83 ? 17.025 2.018 -13.524 1.00 95.81 83 MET A O 1
ATOM 639 N N . VAL A 1 84 ? 15.259 1.059 -12.540 1.00 94.38 84 VAL A N 1
ATOM 640 C CA . VAL A 1 84 ? 15.176 -0.063 -13.491 1.00 94.38 84 VAL A CA 1
ATOM 641 C C . VAL A 1 84 ? 14.868 0.433 -14.903 1.00 94.38 84 VAL A C 1
ATOM 643 O O . VAL A 1 84 ? 15.485 -0.039 -15.856 1.00 94.38 84 VAL A O 1
ATOM 646 N N . ASP A 1 85 ? 13.951 1.387 -15.045 1.00 93.69 85 ASP A N 1
ATOM 647 C CA . ASP A 1 85 ? 13.605 1.955 -16.348 1.00 93.69 85 ASP A CA 1
ATOM 648 C C . ASP A 1 85 ? 14.789 2.723 -16.958 1.00 93.69 85 ASP A C 1
ATOM 650 O O . ASP A 1 85 ? 15.131 2.485 -18.111 1.00 93.69 85 ASP A O 1
ATOM 654 N N . GLN A 1 86 ? 15.513 3.515 -16.162 1.00 94.81 86 GLN A N 1
ATOM 655 C CA . GLN A 1 86 ? 16.746 4.189 -16.594 1.00 94.81 86 GLN A CA 1
ATOM 656 C C . GLN A 1 86 ? 17.843 3.203 -17.023 1.00 94.81 86 GLN A C 1
ATOM 658 O O . GLN A 1 86 ? 18.533 3.429 -18.015 1.00 94.81 86 GLN A O 1
ATOM 663 N N . ILE A 1 87 ? 18.003 2.084 -16.307 1.00 93.50 87 ILE A N 1
ATOM 664 C CA . ILE A 1 87 ? 18.943 1.024 -16.702 1.00 93.50 87 ILE A CA 1
ATOM 665 C C . ILE A 1 87 ? 18.529 0.433 -18.055 1.00 93.50 87 ILE A C 1
ATOM 667 O O . ILE A 1 87 ? 19.377 0.229 -18.922 1.00 93.50 87 ILE A O 1
ATOM 671 N N . ARG A 1 88 ? 17.233 0.175 -18.264 1.00 90.69 88 ARG A N 1
ATOM 672 C CA . ARG A 1 88 ? 16.714 -0.343 -19.540 1.00 90.69 88 ARG A CA 1
ATOM 673 C C . ARG A 1 88 ? 16.923 0.642 -20.685 1.00 90.69 88 ARG A C 1
ATOM 675 O O . ARG A 1 88 ? 17.327 0.210 -21.761 1.00 90.69 88 ARG A O 1
ATOM 682 N N . GLU A 1 89 ? 16.688 1.931 -20.454 1.00 90.81 89 GLU A N 1
ATOM 683 C CA . GLU A 1 89 ? 16.970 3.002 -21.416 1.00 90.81 89 GLU A CA 1
ATOM 684 C C . GLU A 1 89 ? 18.457 3.022 -21.788 1.00 90.81 89 GLU A C 1
ATOM 686 O O . GLU A 1 89 ? 18.790 2.944 -22.969 1.00 90.81 89 GLU A O 1
ATOM 691 N N . GLY A 1 90 ? 19.356 2.990 -20.800 1.00 91.06 90 GLY A N 1
ATOM 692 C CA . GLY A 1 90 ? 20.799 2.937 -21.045 1.00 91.06 90 GLY A CA 1
ATOM 693 C C . GLY A 1 90 ? 21.237 1.693 -21.828 1.00 91.06 90 GLY A C 1
ATOM 694 O O . GLY A 1 90 ? 22.068 1.787 -22.733 1.00 91.06 90 GLY A O 1
ATOM 695 N N . ILE A 1 91 ? 20.648 0.525 -21.545 1.00 90.75 91 ILE A N 1
ATOM 696 C CA . ILE A 1 91 ? 20.906 -0.697 -22.322 1.00 90.75 91 ILE A CA 1
ATOM 697 C C . ILE A 1 91 ? 20.392 -0.547 -23.761 1.00 90.75 91 ILE A C 1
ATOM 699 O O . ILE A 1 91 ? 21.077 -0.961 -24.697 1.00 90.75 91 ILE A O 1
ATOM 703 N N . ALA A 1 92 ? 19.214 0.047 -23.963 1.00 88.44 92 ALA A N 1
ATOM 704 C CA . ALA A 1 92 ? 18.661 0.280 -25.294 1.00 88.44 92 ALA A CA 1
ATOM 705 C C . ALA A 1 92 ? 19.535 1.245 -26.115 1.00 88.44 92 ALA A C 1
ATOM 707 O O . ALA A 1 92 ? 19.822 0.962 -27.279 1.00 88.44 92 ALA A O 1
ATOM 708 N N . GLU A 1 93 ? 20.019 2.332 -25.507 1.00 89.50 93 GLU A N 1
ATOM 709 C CA . GLU A 1 93 ? 20.969 3.253 -26.139 1.00 89.50 93 GLU A CA 1
ATOM 710 C C . GLU A 1 93 ? 22.285 2.559 -26.509 1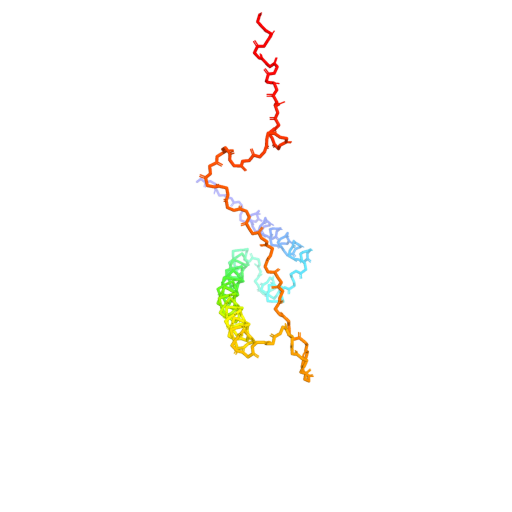.00 89.50 93 GLU A C 1
ATOM 712 O O . GLU A 1 93 ? 22.797 2.743 -27.615 1.00 89.50 93 GLU A O 1
ATOM 717 N N . ALA A 1 94 ? 22.825 1.727 -25.614 1.00 90.19 94 ALA A N 1
ATOM 718 C CA . ALA A 1 94 ? 24.046 0.971 -25.873 1.00 90.19 94 ALA A CA 1
ATOM 719 C C . ALA A 1 94 ? 23.868 -0.029 -27.028 1.00 90.19 94 ALA A C 1
ATOM 721 O O . ALA A 1 94 ? 24.735 -0.125 -27.897 1.00 90.19 94 ALA A O 1
ATOM 722 N N . LEU A 1 95 ? 22.733 -0.736 -27.079 1.00 89.69 95 LEU A N 1
ATOM 723 C CA . LEU A 1 95 ? 22.388 -1.632 -28.187 1.00 89.69 95 LEU A CA 1
ATOM 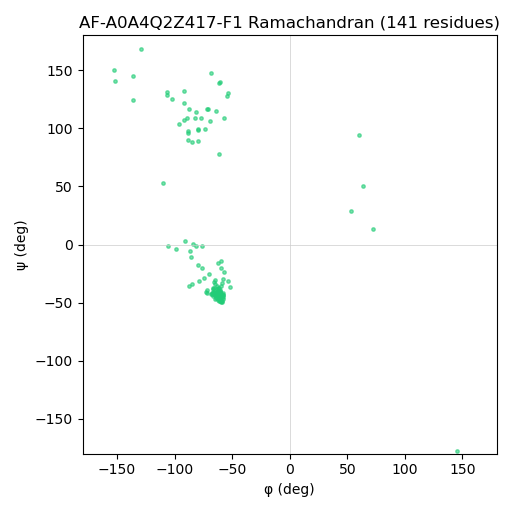724 C C . LEU A 1 95 ? 22.261 -0.879 -29.515 1.00 89.69 95 LEU A C 1
ATOM 726 O O . LEU A 1 95 ? 22.767 -1.360 -30.529 1.00 89.69 95 LEU A O 1
ATOM 730 N N . ALA A 1 96 ? 21.638 0.304 -29.504 1.00 87.31 96 ALA A N 1
ATOM 731 C CA . ALA A 1 96 ? 21.504 1.150 -30.686 1.00 87.31 96 ALA A CA 1
ATOM 732 C C . ALA A 1 96 ? 22.871 1.615 -31.211 1.00 87.31 96 ALA A C 1
ATOM 734 O O . ALA A 1 96 ? 23.140 1.482 -32.401 1.00 87.31 96 ALA A O 1
ATOM 735 N N . ARG A 1 97 ? 23.763 2.085 -30.326 1.00 91.12 97 ARG A N 1
ATOM 736 C CA . ARG A 1 97 ? 25.132 2.498 -30.694 1.00 91.12 97 ARG A CA 1
ATOM 737 C C . ARG A 1 97 ? 25.998 1.339 -31.182 1.00 91.12 97 ARG A C 1
ATOM 739 O O . ARG A 1 97 ? 26.870 1.545 -32.015 1.00 91.12 97 ARG A O 1
ATOM 746 N N . ALA A 1 98 ? 25.773 0.138 -30.659 1.00 90.69 98 ALA A N 1
ATOM 747 C CA . ALA A 1 98 ? 26.472 -1.072 -31.082 1.00 90.69 98 ALA A CA 1
ATOM 748 C C . ALA A 1 98 ? 25.852 -1.731 -32.330 1.00 90.69 98 ALA A C 1
ATOM 750 O O . ALA A 1 98 ? 26.311 -2.800 -32.728 1.00 90.69 98 ALA A O 1
ATOM 751 N N . GLU A 1 99 ? 24.788 -1.149 -32.897 1.00 87.88 99 GLU A N 1
ATOM 752 C CA . GLU A 1 99 ? 24.024 -1.680 -34.035 1.00 87.88 99 GLU A CA 1
ATOM 753 C C . GLU A 1 99 ? 23.527 -3.127 -33.830 1.00 87.88 99 GLU A C 1
ATOM 755 O O . GLU A 1 99 ? 23.321 -3.893 -34.775 1.00 87.88 99 GLU A O 1
ATOM 760 N N . LYS A 1 100 ? 23.287 -3.525 -32.572 1.00 84.31 100 LYS A N 1
ATOM 761 C CA . LYS A 1 100 ? 22.791 -4.861 -32.219 1.00 84.31 100 LYS A CA 1
ATOM 762 C C . LYS A 1 100 ? 21.303 -4.816 -31.896 1.00 84.31 100 LYS A C 1
ATOM 764 O O . LYS A 1 100 ? 20.867 -4.105 -30.998 1.00 84.31 100 LYS A O 1
ATOM 769 N N . LYS A 1 101 ? 20.515 -5.650 -32.581 1.00 82.06 101 LYS A N 1
ATOM 770 C CA . LYS A 1 101 ? 19.068 -5.801 -32.315 1.00 82.06 101 LYS A CA 1
ATOM 771 C C . LYS A 1 101 ? 18.767 -6.597 -31.043 1.00 82.06 101 LYS A C 1
ATOM 773 O O . LYS A 1 101 ? 17.733 -6.394 -30.409 1.00 82.06 101 LYS A O 1
ATOM 778 N N . SER A 1 102 ? 19.655 -7.516 -30.676 1.00 86.12 102 SER A N 1
ATOM 779 C CA . SER A 1 102 ? 19.498 -8.366 -29.499 1.00 86.12 102 SER A CA 1
ATOM 780 C C . SER A 1 102 ? 20.844 -8.803 -28.939 1.00 86.12 102 SER A C 1
ATOM 782 O O . SER A 1 102 ? 21.803 -8.997 -29.689 1.00 86.12 102 SER A O 1
ATOM 784 N N . LEU A 1 103 ? 20.886 -9.016 -27.628 1.00 89.06 103 LEU A N 1
ATOM 785 C CA . LEU A 1 103 ? 22.030 -9.554 -26.908 1.00 89.06 103 LEU A CA 1
ATOM 786 C C . LEU A 1 103 ? 21.550 -10.603 -25.903 1.00 89.06 103 LEU A C 1
ATOM 788 O O . LEU A 1 103 ? 20.710 -10.323 -25.048 1.00 89.06 103 LEU A O 1
ATOM 792 N N . VAL A 1 104 ? 22.102 -11.809 -26.010 1.00 90.44 104 VAL A N 1
ATOM 793 C CA . VAL A 1 104 ? 21.899 -12.884 -25.035 1.00 90.44 104 VAL A CA 1
ATOM 794 C C . VAL A 1 104 ? 23.014 -12.794 -23.998 1.00 90.44 104 VAL A C 1
ATOM 796 O O . VAL A 1 104 ? 24.184 -12.660 -24.350 1.00 90.44 104 VAL A O 1
ATOM 799 N N . THR A 1 105 ? 22.652 -12.845 -22.721 1.00 91.06 105 THR A N 1
ATOM 800 C CA . THR A 1 105 ? 23.575 -12.775 -21.582 1.00 91.06 105 THR A CA 1
ATOM 801 C C . THR A 1 105 ? 23.301 -13.925 -20.617 1.00 91.06 105 THR A C 1
ATOM 803 O O . THR A 1 105 ? 22.254 -14.567 -20.695 1.00 91.06 105 THR A O 1
ATOM 806 N N . ALA A 1 106 ? 24.203 -14.152 -19.658 1.00 90.00 106 ALA A N 1
ATOM 807 C CA . ALA A 1 106 ? 24.019 -15.163 -18.612 1.00 90.00 106 ALA A CA 1
ATOM 808 C C . ALA A 1 106 ? 22.769 -14.928 -17.736 1.00 90.00 106 ALA A C 1
ATOM 810 O O . ALA A 1 106 ? 22.275 -15.860 -17.111 1.00 90.00 106 ALA A O 1
ATOM 811 N N . PHE A 1 107 ? 22.246 -13.698 -17.707 1.00 88.06 107 PHE A N 1
ATOM 812 C CA . PHE A 1 107 ? 21.107 -13.298 -16.875 1.00 88.06 107 PHE A CA 1
ATOM 813 C C . PHE A 1 107 ? 19.803 -13.120 -17.669 1.00 88.06 107 PHE A C 1
ATOM 815 O O . PHE A 1 107 ? 18.768 -12.807 -17.085 1.00 88.06 107 PHE A O 1
ATOM 822 N N . GLY A 1 108 ? 19.835 -13.304 -18.994 1.00 87.75 108 GLY A N 1
ATOM 823 C CA . GLY A 1 108 ? 18.662 -13.183 -19.859 1.00 87.75 108 GLY A CA 1
ATOM 824 C C . GLY A 1 108 ? 18.965 -12.609 -21.241 1.00 87.75 108 GLY A C 1
ATOM 825 O O . GLY A 1 108 ? 20.112 -12.320 -21.588 1.00 87.75 108 GLY A O 1
ATOM 826 N N . THR A 1 109 ? 17.911 -12.433 -22.039 1.00 87.44 109 THR A N 1
ATOM 827 C CA . THR A 1 109 ? 17.994 -11.850 -23.386 1.00 87.44 109 THR A CA 1
ATOM 828 C C . THR A 1 109 ? 17.419 -10.443 -23.381 1.00 87.44 109 THR A C 1
ATOM 830 O O . THR A 1 109 ? 16.287 -10.237 -22.948 1.00 87.44 109 THR A O 1
ATOM 833 N N . VAL A 1 110 ? 18.179 -9.485 -23.908 1.00 86.12 110 VAL A N 1
ATOM 834 C CA . VAL A 1 110 ? 17.697 -8.126 -24.166 1.00 86.12 110 VAL A CA 1
ATOM 835 C C . VAL A 1 110 ? 17.517 -7.953 -25.665 1.00 86.12 110 VAL A C 1
ATOM 837 O O . VAL A 1 110 ? 18.407 -8.282 -26.446 1.00 86.12 110 VAL A O 1
ATOM 840 N N . SER A 1 111 ? 16.365 -7.437 -26.080 1.00 83.31 111 SER A N 1
ATOM 841 C CA . SER A 1 111 ? 16.093 -7.091 -27.474 1.00 83.31 111 SER A CA 1
ATOM 842 C C . SER A 1 111 ? 15.405 -5.737 -27.547 1.00 83.31 111 SER A C 1
ATOM 844 O O . SER A 1 111 ? 14.626 -5.379 -26.662 1.00 83.31 111 SER A O 1
ATOM 846 N N . THR A 1 112 ? 15.706 -4.970 -28.591 1.00 79.00 112 THR A N 1
ATOM 847 C CA . THR A 1 112 ? 14.970 -3.743 -28.885 1.00 79.00 112 THR A CA 1
ATOM 848 C C . THR A 1 112 ? 13.698 -4.117 -29.643 1.00 79.00 112 THR A C 1
ATOM 850 O O . THR A 1 112 ? 13.728 -4.558 -30.792 1.00 79.00 112 THR A O 1
ATOM 853 N N . GLY A 1 113 ? 12.548 -3.994 -28.979 1.00 69.75 113 GLY A N 1
ATOM 854 C CA . GLY A 1 113 ? 11.255 -4.136 -29.643 1.00 69.75 113 GLY A CA 1
ATOM 855 C C . GLY A 1 113 ? 11.019 -2.973 -30.609 1.00 69.75 113 GLY A C 1
ATOM 856 O O . GLY A 1 113 ? 11.431 -1.844 -30.339 1.00 69.75 113 GLY A O 1
ATOM 857 N N . LYS A 1 114 ? 10.318 -3.212 -31.725 1.00 60.84 114 LYS A N 1
ATOM 858 C CA . LYS A 1 114 ? 9.737 -2.101 -32.491 1.00 60.84 114 LYS A CA 1
ATOM 859 C C . LYS A 1 114 ? 8.697 -1.436 -31.594 1.00 60.84 114 LYS A C 1
ATOM 861 O O . LYS A 1 114 ? 7.704 -2.074 -31.249 1.00 60.84 114 LYS A O 1
ATOM 866 N N . ALA A 1 115 ? 8.917 -0.180 -31.211 1.00 61.94 115 ALA A N 1
ATOM 867 C CA . ALA A 1 115 ? 7.853 0.614 -30.613 1.00 61.94 115 ALA A CA 1
ATOM 868 C C . ALA A 1 115 ? 6.663 0.595 -31.583 1.00 61.94 115 ALA A C 1
ATOM 870 O O . ALA A 1 115 ? 6.843 0.842 -32.779 1.00 61.94 115 ALA A O 1
ATOM 871 N N . ALA A 1 116 ? 5.473 0.236 -31.094 1.00 57.38 116 ALA A N 1
ATOM 872 C CA . ALA A 1 116 ? 4.266 0.314 -31.905 1.00 57.38 116 ALA A CA 1
ATOM 873 C C . ALA A 1 116 ? 4.161 1.738 -32.463 1.00 57.38 116 ALA A C 1
ATOM 875 O O . ALA A 1 116 ? 4.336 2.704 -31.714 1.00 57.38 116 ALA A O 1
ATOM 876 N N . ALA A 1 117 ? 3.935 1.866 -33.772 1.00 59.12 117 ALA A N 1
ATOM 877 C CA . ALA A 1 117 ? 3.784 3.164 -34.409 1.00 59.12 117 ALA A CA 1
ATOM 878 C C . ALA A 1 117 ? 2.633 3.905 -33.716 1.00 59.12 117 ALA A C 1
ATOM 880 O O . ALA A 1 117 ? 1.472 3.516 -33.829 1.00 59.12 117 ALA A O 1
ATOM 881 N N . ARG A 1 118 ? 2.959 4.940 -32.939 1.00 58.91 118 ARG A N 1
ATOM 882 C CA . ARG A 1 118 ? 1.951 5.827 -32.365 1.00 58.91 118 ARG A CA 1
ATOM 883 C C . ARG A 1 118 ? 1.496 6.750 -33.488 1.00 58.91 118 ARG A C 1
ATOM 885 O O . ARG A 1 118 ? 2.266 7.596 -33.934 1.00 58.91 118 ARG A O 1
ATOM 892 N N . LEU A 1 119 ? 0.272 6.546 -33.970 1.00 69.31 119 LEU A N 1
ATOM 893 C CA . LEU A 1 119 ? -0.361 7.445 -34.928 1.00 69.31 119 LEU A CA 1
ATOM 894 C C . LEU A 1 119 ? -0.664 8.767 -34.211 1.00 69.31 119 LEU A C 1
ATOM 896 O O . LEU A 1 119 ? -1.559 8.827 -33.373 1.00 69.31 119 LEU A O 1
ATOM 900 N N . ASN A 1 120 ? 0.106 9.812 -34.508 1.00 67.94 120 ASN A N 1
ATOM 901 C CA . ASN A 1 120 ? -0.205 11.166 -34.065 1.00 67.94 120 ASN A CA 1
ATOM 902 C C . ASN A 1 120 ? -1.102 11.821 -35.124 1.00 67.94 120 ASN A C 1
ATOM 904 O O . ASN A 1 120 ? -0.611 12.273 -36.159 1.00 67.94 120 ASN A O 1
ATOM 908 N N . VAL A 1 121 ? -2.419 11.814 -34.909 1.00 69.62 121 VAL A N 1
ATOM 909 C CA . VAL A 1 121 ? -3.371 12.479 -35.808 1.00 69.62 121 VAL A CA 1
ATOM 910 C C . VAL A 1 121 ? -3.361 13.975 -35.491 1.00 69.62 121 VAL A C 1
ATOM 912 O O . VAL A 1 121 ? -3.984 14.420 -34.537 1.00 69.62 121 VAL A O 1
ATOM 915 N N . VAL A 1 122 ? -2.624 14.752 -36.286 1.00 72.69 122 VAL A N 1
ATOM 916 C CA . VAL A 1 122 ? -2.492 16.215 -36.111 1.00 72.69 122 VAL A CA 1
ATOM 917 C C . VAL A 1 122 ? -3.702 16.985 -36.674 1.00 72.69 122 VAL A C 1
ATOM 919 O O . VAL A 1 122 ? -3.919 18.142 -36.332 1.00 72.69 122 VAL A O 1
ATOM 922 N N . SER A 1 123 ? -4.503 16.355 -37.536 1.00 69.19 123 SER A N 1
ATOM 923 C CA . SER A 1 123 ? -5.690 16.944 -38.167 1.00 69.19 123 SER A CA 1
ATOM 924 C C . SER A 1 123 ? -6.699 15.847 -38.494 1.00 69.19 123 SER A C 1
ATOM 926 O O . SER A 1 123 ? -6.300 14.767 -38.934 1.00 69.19 123 SER A O 1
ATOM 928 N N . GLU A 1 124 ? -7.988 16.127 -38.295 1.00 69.06 124 GLU A N 1
ATOM 929 C CA . GLU A 1 124 ? -9.093 15.195 -38.563 1.00 69.06 124 GLU A CA 1
ATOM 930 C C . GLU A 1 124 ? -9.126 14.719 -40.023 1.00 69.06 124 GLU A C 1
ATOM 932 O O . GLU A 1 124 ? -9.450 13.562 -40.275 1.00 69.06 124 GLU A O 1
ATOM 937 N N . SER A 1 125 ? -8.665 15.542 -40.973 1.00 75.38 125 SER A N 1
ATOM 938 C CA . SER A 1 125 ? -8.555 15.184 -42.396 1.00 75.38 125 SER A CA 1
ATOM 939 C C . SER A 1 125 ? -7.588 14.026 -42.677 1.00 75.38 125 SER A C 1
ATOM 941 O O . SER A 1 125 ? -7.607 13.458 -43.765 1.00 75.38 125 SER A O 1
ATOM 943 N N . ASN A 1 126 ? -6.720 13.682 -41.721 1.00 76.19 126 ASN A N 1
ATOM 944 C CA . ASN A 1 126 ? -5.780 12.565 -41.844 1.00 76.19 126 ASN A CA 1
ATOM 945 C C . ASN A 1 126 ? -6.393 11.223 -41.416 1.00 76.19 126 ASN A C 1
ATOM 947 O O . ASN A 1 126 ? -5.732 10.189 -41.531 1.00 76.19 126 ASN A O 1
ATOM 951 N N . VAL A 1 127 ? -7.621 11.228 -40.892 1.00 78.25 127 VAL A N 1
ATOM 952 C CA . VAL A 1 127 ? -8.349 10.015 -40.519 1.00 78.25 127 VAL A CA 1
ATOM 953 C C . VAL A 1 127 ? -9.191 9.574 -41.718 1.00 78.25 127 VAL A C 1
ATOM 955 O O . VAL A 1 127 ? -10.017 10.346 -42.194 1.00 78.25 127 VAL A O 1
ATOM 958 N N . PRO A 1 128 ? -9.012 8.346 -42.235 1.00 80.75 128 PRO A N 1
ATOM 959 C CA . PRO A 1 128 ? -9.867 7.836 -43.302 1.00 80.75 128 PRO A CA 1
ATOM 960 C C . PRO A 1 128 ? -11.341 7.771 -42.875 1.00 80.75 128 PRO A C 1
ATOM 962 O O . PRO A 1 128 ? -11.641 7.327 -41.766 1.00 80.75 128 PRO A O 1
ATOM 965 N N . GLU A 1 129 ? -12.259 8.131 -43.779 1.00 77.88 129 GLU A N 1
ATOM 966 C CA . GLU A 1 129 ? -13.710 8.214 -43.517 1.00 77.88 129 GLU A CA 1
ATOM 967 C C . GLU A 1 129 ? -14.311 6.928 -42.924 1.00 77.88 129 GLU A C 1
ATOM 969 O O . GLU A 1 129 ? -15.203 6.987 -42.085 1.00 77.88 129 GLU A O 1
ATOM 974 N N . GLN A 1 130 ? -13.761 5.762 -43.278 1.00 75.62 130 GLN A N 1
ATOM 975 C CA . GLN A 1 130 ? -14.179 4.449 -42.764 1.00 75.62 130 GLN A CA 1
ATOM 976 C C . GLN A 1 130 ? -14.065 4.286 -41.235 1.00 75.62 130 GLN A C 1
ATOM 978 O O . GLN A 1 130 ? -14.600 3.327 -40.683 1.00 75.62 130 GLN A O 1
ATOM 983 N N . TYR A 1 131 ? -13.347 5.183 -40.553 1.00 74.31 131 TYR A N 1
ATOM 984 C CA . TYR A 1 131 ? -13.198 5.180 -39.096 1.00 74.31 131 TYR A CA 1
ATOM 985 C C . TYR A 1 131 ? -14.138 6.166 -38.385 1.00 74.31 131 TYR A C 1
ATOM 987 O O . TYR A 1 131 ? -14.168 6.177 -37.154 1.00 74.31 131 TYR A O 1
ATOM 995 N N . PHE A 1 132 ? -14.922 6.965 -39.117 1.00 79.50 132 PHE A N 1
ATOM 996 C CA . PHE A 1 132 ? -15.942 7.833 -38.532 1.00 79.50 132 PHE A CA 1
ATOM 997 C C . PHE A 1 132 ? -17.260 7.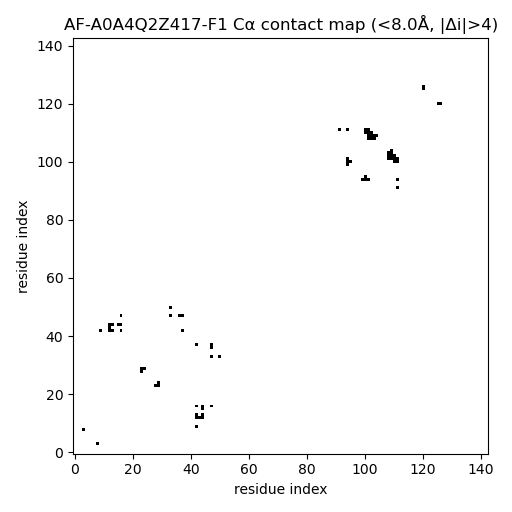065 -38.380 1.00 79.50 132 PHE A C 1
ATOM 999 O O . PHE A 1 132 ? -17.874 6.637 -39.355 1.00 79.50 132 PHE A O 1
ATOM 1006 N N . GLY A 1 133 ? -17.711 6.885 -37.138 1.00 76.38 133 GLY A N 1
ATOM 1007 C CA . GLY A 1 133 ? -19.028 6.320 -36.852 1.00 76.38 133 GLY A CA 1
ATOM 1008 C C . GLY A 1 133 ? -20.106 7.394 -36.967 1.00 76.38 133 GLY A C 1
ATOM 1009 O O . GLY A 1 133 ? -20.140 8.315 -36.157 1.00 76.38 133 GLY A O 1
ATOM 1010 N N . MET A 1 134 ? -21.009 7.279 -37.941 1.00 65.62 134 MET A N 1
ATOM 1011 C CA . MET A 1 134 ? -22.212 8.113 -37.979 1.00 65.62 134 MET A CA 1
ATOM 1012 C C . MET A 1 134 ? -23.261 7.546 -37.021 1.00 65.62 134 MET A C 1
ATOM 1014 O O . MET A 1 134 ? -23.980 6.605 -37.350 1.00 65.62 134 MET A O 1
ATOM 1018 N N . THR A 1 135 ? -23.369 8.124 -35.828 1.00 65.88 135 THR A N 1
ATOM 1019 C CA . THR A 1 135 ? -24.536 7.922 -34.964 1.00 65.88 135 THR A CA 1
ATOM 1020 C C . THR A 1 135 ? -25.550 9.018 -35.257 1.00 65.88 135 THR A C 1
ATOM 1022 O O . THR A 1 135 ? -25.343 10.173 -34.888 1.00 65.88 135 THR A O 1
ATOM 1025 N N . LEU A 1 136 ? -26.647 8.670 -35.930 1.00 61.69 136 LEU A N 1
ATOM 1026 C CA . LEU A 1 136 ? -27.792 9.568 -36.055 1.00 61.69 136 LEU A CA 1
ATOM 1027 C C . LEU A 1 136 ? -28.479 9.649 -34.690 1.00 61.69 136 LEU A C 1
ATOM 1029 O O . LEU A 1 136 ? -28.965 8.641 -34.179 1.00 61.69 136 LEU A O 1
ATOM 1033 N N . ASN A 1 137 ? -28.497 10.839 -34.091 1.00 61.91 137 ASN A N 1
ATOM 1034 C CA . ASN A 1 137 ? -29.234 11.073 -32.859 1.00 61.91 137 ASN A CA 1
ATOM 1035 C C . ASN A 1 137 ? -30.736 11.120 -33.184 1.00 61.91 137 ASN A C 1
ATOM 1037 O O . ASN A 1 137 ? -31.252 12.111 -33.695 1.00 61.91 137 ASN A O 1
ATOM 1041 N N . THR A 1 138 ? -31.431 10.007 -32.954 1.00 64.44 138 THR A N 1
ATOM 1042 C CA . THR A 1 138 ? -32.847 9.831 -33.310 1.00 64.44 138 THR A CA 1
ATOM 1043 C C . THR A 1 138 ? -33.826 10.540 -32.370 1.00 64.44 138 THR A C 1
ATOM 1045 O O . THR A 1 138 ? -35.030 10.492 -32.622 1.00 64.44 138 THR A O 1
ATOM 1048 N N . ASP A 1 139 ? -33.350 11.210 -31.318 1.00 62.25 139 ASP A N 1
ATOM 1049 C CA . ASP A 1 139 ? -34.219 11.909 -30.362 1.00 62.25 139 ASP A CA 1
ATOM 1050 C C . ASP A 1 139 ? -34.775 13.240 -30.902 1.00 62.25 139 ASP A C 1
ATOM 1052 O O . ASP A 1 139 ? -35.825 13.696 -30.453 1.00 62.25 139 ASP A O 1
ATOM 1056 N N . GLU A 1 140 ? -34.155 13.830 -31.929 1.00 59.84 140 GLU A N 1
ATOM 1057 C CA . GLU A 1 140 ? -34.631 15.083 -32.543 1.00 59.84 140 GLU A CA 1
ATOM 1058 C C . GLU A 1 140 ? -35.696 14.879 -33.638 1.00 59.84 140 GLU A C 1
ATOM 1060 O O . GLU A 1 140 ? -36.350 15.834 -34.050 1.00 59.84 140 GLU A O 1
ATOM 1065 N N . LEU A 1 141 ? -35.927 13.637 -34.080 1.00 59.53 141 LEU A N 1
ATOM 1066 C CA . LEU A 1 141 ? -36.894 13.298 -35.138 1.00 59.53 141 LEU A CA 1
ATOM 1067 C C . LEU A 1 141 ? -38.306 12.974 -34.614 1.00 59.53 141 LEU A C 1
ATOM 1069 O O . LEU A 1 141 ? -39.185 12.623 -35.398 1.00 59.53 141 LEU A O 1
ATOM 1073 N N . LYS A 1 142 ? -38.541 13.087 -33.300 1.00 56.31 142 LYS A N 1
ATOM 1074 C CA . LYS A 1 142 ? -39.851 12.867 -32.659 1.00 56.31 142 LYS A CA 1
ATOM 1075 C C . LYS A 1 142 ? -40.475 14.170 -32.136 1.00 56.31 142 LYS A C 1
ATOM 1077 O O . LYS A 1 142 ? -40.848 14.245 -30.966 1.00 56.31 142 LYS A O 1
ATOM 1082 N N . ARG A 1 143 ? -40.586 15.193 -32.986 1.00 49.09 143 ARG A N 1
ATOM 1083 C CA . ARG A 1 143 ? -41.470 16.347 -32.747 1.00 49.09 143 ARG A CA 1
ATOM 1084 C C . ARG A 1 143 ? -42.593 16.384 -33.765 1.00 49.09 143 ARG A C 1
ATOM 1086 O O . ARG A 1 143 ? -42.300 16.132 -34.952 1.00 49.09 143 ARG A O 1
#

pLDDT: mean 78.58, std 13.84, range [42.41, 97.81]

Secondary structure (DSSP, 8-state):
-----HHHHHHHHHHHHHHHHHHHHHTT---HHHHHHHHHSSS-HHHHHHHHHHHHHHHHHHHHHHHHHHHHHHHHHHHHHHHHHHHHHHHHHHHHHTT-SEEEETTEEEE-----------SGGGS-GGG------GGGG--

Mean predicted aligned error: 15.53 Å

Foldseek 3Di:
DDPDDPVVVQVVLVVVLVVVVVVCVVVVNDDVVLVVVPVPDSRPSVVSVVVVVVVVVVVVVVVVVVVVVVVVVVVVVVVVVVVVVVVLVVVVVVCVVVVHQWDQDPVGIDGDDDDDPDDDCPDPVVDPPVPDDDDDPCPVVPD